Protein AF-A0A7V3JR47-F1 (afdb_monomer_lite)

Structure (mmCIF, N/CA/C/O backbone):
data_AF-A0A7V3JR47-F1
#
_entry.id   AF-A0A7V3JR47-F1
#
loop_
_atom_site.group_PDB
_atom_site.id
_atom_site.type_symbol
_atom_site.label_atom_id
_atom_site.label_alt_id
_atom_site.label_comp_id
_atom_site.label_asym_id
_atom_site.label_entity_id
_atom_site.label_seq_id
_atom_site.pdbx_PDB_ins_code
_atom_site.Cartn_x
_atom_site.Cartn_y
_atom_site.Cartn_z
_atom_site.occupancy
_atom_site.B_iso_or_equiv
_atom_site.auth_seq_id
_atom_site.auth_comp_id
_atom_site.auth_asym_id
_atom_site.auth_atom_id
_atom_site.pdbx_PDB_model_num
ATOM 1 N N . CYS A 1 1 ? -1.384 -1.991 11.227 1.00 86.00 1 CYS A N 1
ATOM 2 C CA . CYS A 1 1 ? -0.471 -3.003 11.801 1.00 86.00 1 CYS A CA 1
ATOM 3 C C . CYS A 1 1 ? 0.974 -2.787 11.376 1.00 86.00 1 CYS A C 1
ATOM 5 O O . CYS A 1 1 ? 1.777 -2.944 12.265 1.00 86.00 1 CYS A O 1
ATOM 7 N N . ILE A 1 2 ? 1.271 -2.403 10.119 1.00 94.12 2 ILE A N 1
ATOM 8 C CA . ILE A 1 2 ? 2.603 -2.167 9.493 1.00 94.12 2 ILE A CA 1
ATOM 9 C C . ILE A 1 2 ? 3.211 -3.344 8.707 1.00 94.12 2 ILE A C 1
ATOM 11 O O . ILE A 1 2 ? 4.155 -3.139 7.954 1.00 94.12 2 ILE A O 1
ATOM 15 N N . VAL A 1 3 ? 2.611 -4.539 8.763 1.00 96.75 3 VAL A N 1
ATOM 16 C CA . VAL A 1 3 ? 3.167 -5.761 8.139 1.00 96.75 3 VAL A CA 1
ATOM 17 C C . VAL A 1 3 ? 3.543 -5.607 6.656 1.00 96.75 3 VAL A C 1
ATOM 19 O O . VAL A 1 3 ? 4.529 -6.182 6.199 1.00 96.75 3 VAL A O 1
ATOM 22 N N . CYS A 1 4 ? 2.782 -4.815 5.894 1.00 97.06 4 CYS A N 1
ATOM 23 C CA . CYS A 1 4 ? 3.029 -4.627 4.469 1.00 97.06 4 CYS A CA 1
ATOM 24 C C . CYS A 1 4 ? 4.327 -3.846 4.197 1.00 97.06 4 CYS A C 1
ATOM 26 O O . CYS A 1 4 ? 5.009 -4.135 3.219 1.00 97.06 4 CYS A O 1
ATOM 28 N N . GLU A 1 5 ? 4.665 -2.879 5.055 1.00 96.81 5 GLU A N 1
ATOM 29 C CA . GLU A 1 5 ? 5.903 -2.088 4.992 1.00 96.81 5 GLU A CA 1
ATOM 30 C C . GLU A 1 5 ? 7.119 -2.958 5.329 1.00 96.81 5 GLU A C 1
ATOM 32 O O . GLU A 1 5 ? 8.093 -3.011 4.573 1.00 96.81 5 GLU A O 1
ATOM 37 N N . GLU A 1 6 ? 7.017 -3.760 6.390 1.00 96.94 6 GLU A N 1
ATOM 38 C CA . GLU A 1 6 ? 8.075 -4.688 6.803 1.00 96.94 6 GLU A CA 1
ATOM 39 C C . GLU A 1 6 ? 8.440 -5.674 5.686 1.00 96.94 6 GLU A C 1
ATOM 41 O O . GLU A 1 6 ? 9.619 -5.853 5.375 1.00 96.94 6 GLU A O 1
ATOM 46 N N . HIS A 1 7 ? 7.431 -6.240 5.019 1.00 97.31 7 HIS A N 1
ATOM 47 C CA . HIS A 1 7 ? 7.608 -7.295 4.018 1.00 97.31 7 HIS A CA 1
ATOM 48 C C . HIS A 1 7 ? 7.772 -6.782 2.583 1.00 97.31 7 HIS A C 1
ATOM 50 O O . HIS A 1 7 ? 7.982 -7.582 1.671 1.00 97.31 7 HIS A O 1
ATOM 56 N N . CYS A 1 8 ? 7.688 -5.469 2.347 1.00 97.81 8 CYS A N 1
ATOM 57 C CA . CYS A 1 8 ? 7.939 -4.922 1.019 1.00 97.81 8 CYS A CA 1
ATOM 58 C C . CYS A 1 8 ? 9.386 -5.236 0.591 1.00 97.81 8 CYS A C 1
ATOM 60 O O . CYS A 1 8 ? 10.318 -4.838 1.303 1.00 97.81 8 CYS A O 1
ATOM 62 N N . PRO A 1 9 ? 9.593 -5.915 -0.555 1.00 97.38 9 PRO A N 1
ATOM 63 C CA . PRO A 1 9 ? 10.924 -6.326 -1.003 1.00 97.38 9 PRO A CA 1
ATOM 64 C C . PRO A 1 9 ? 11.721 -5.187 -1.657 1.00 97.38 9 PRO A C 1
ATOM 66 O O . PRO A 1 9 ? 12.900 -5.357 -1.954 1.00 97.38 9 PRO A O 1
ATOM 69 N N . VAL A 1 10 ? 11.088 -4.039 -1.913 1.00 97.19 10 VAL A N 1
ATOM 70 C CA . VAL A 1 10 ? 11.748 -2.865 -2.494 1.00 97.19 10 VAL A CA 1
ATOM 71 C C . VAL A 1 10 ? 12.642 -2.222 -1.426 1.00 97.19 10 VAL A C 1
ATOM 73 O O . VAL A 1 10 ? 12.123 -1.922 -0.349 1.00 97.19 10 VAL A O 1
ATOM 76 N N . PRO A 1 11 ? 13.942 -1.975 -1.693 1.00 95.12 11 PRO A N 1
ATOM 77 C CA . PRO A 1 11 ? 14.864 -1.411 -0.702 1.00 95.12 11 PRO A CA 1
ATOM 78 C C . PRO A 1 11 ? 14.386 -0.087 -0.093 1.00 95.12 11 PRO A C 1
ATOM 80 O O . PRO A 1 11 ? 14.428 0.074 1.121 1.00 95.12 11 PRO A O 1
ATOM 83 N N . GLU A 1 12 ? 13.861 0.819 -0.924 1.00 93.62 12 GLU A N 1
ATOM 84 C CA . GLU A 1 12 ? 13.309 2.116 -0.498 1.00 93.62 12 GLU A CA 1
ATOM 85 C C . GLU A 1 12 ? 11.863 2.041 0.011 1.00 93.62 12 GLU A C 1
ATOM 87 O O . GLU A 1 12 ? 11.289 3.069 0.343 1.00 93.62 12 GLU A O 1
ATOM 92 N N . LYS A 1 13 ? 11.282 0.834 0.081 1.00 94.38 13 LYS A N 1
ATOM 93 C CA . LYS A 1 13 ? 9.892 0.558 0.470 1.00 94.38 13 LYS A CA 1
ATOM 94 C C . LYS A 1 13 ? 8.862 1.282 -0.407 1.00 94.38 13 LYS A C 1
ATOM 96 O O . LYS A 1 13 ? 8.572 2.459 -0.261 1.00 94.38 13 LYS A O 1
ATOM 101 N N . ALA A 1 14 ? 8.194 0.525 -1.276 1.00 96.12 14 ALA A N 1
ATOM 102 C CA . ALA A 1 14 ? 7.080 1.049 -2.074 1.00 96.12 14 ALA A CA 1
A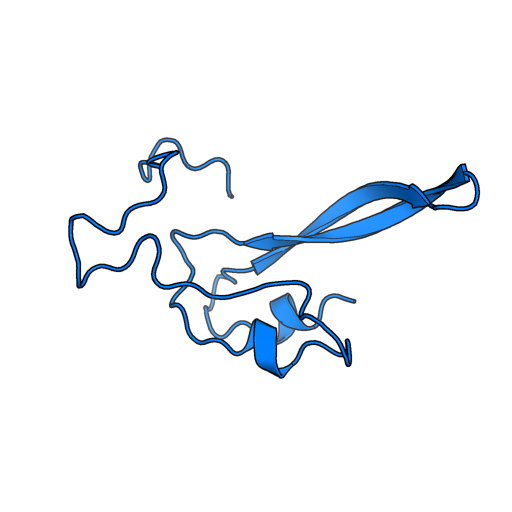TOM 103 C C . ALA A 1 14 ? 5.790 1.280 -1.265 1.00 96.12 14 ALA A C 1
ATOM 105 O O . ALA A 1 14 ? 4.808 1.797 -1.788 1.00 96.12 14 ALA A O 1
ATOM 106 N N . ILE A 1 15 ? 5.751 0.843 -0.008 1.00 96.31 15 ILE A N 1
ATOM 107 C CA . ILE A 1 15 ? 4.617 1.007 0.897 1.00 96.31 15 ILE A CA 1
ATOM 108 C C . ILE A 1 15 ? 5.133 1.476 2.248 1.00 96.31 15 ILE A C 1
ATOM 110 O O . ILE A 1 15 ? 6.076 0.896 2.779 1.00 96.31 15 ILE A O 1
ATOM 114 N N . TYR A 1 16 ? 4.489 2.508 2.776 1.00 95.06 16 TYR A N 1
ATOM 115 C CA . TYR A 1 16 ? 4.844 3.190 4.014 1.00 95.06 16 TYR A CA 1
ATOM 116 C C . TYR A 1 16 ? 3.577 3.528 4.803 1.00 95.06 16 TYR A C 1
ATOM 118 O O . TYR A 1 16 ? 2.462 3.470 4.273 1.00 95.06 16 TYR A O 1
ATOM 126 N N . THR A 1 17 ? 3.719 3.871 6.077 1.00 94.75 17 THR A N 1
ATOM 127 C CA . THR A 1 17 ? 2.591 4.238 6.936 1.00 94.75 17 THR A CA 1
ATOM 128 C C . THR A 1 17 ? 2.588 5.721 7.289 1.00 94.75 17 THR A C 1
ATOM 130 O O . THR A 1 17 ? 3.628 6.338 7.490 1.00 94.75 17 THR A O 1
ATOM 133 N N . VAL A 1 18 ? 1.392 6.307 7.343 1.00 94.62 18 VAL A N 1
ATOM 134 C CA . VAL A 1 18 ? 1.165 7.686 7.795 1.00 94.62 18 VAL A CA 1
ATOM 135 C C . VAL A 1 18 ? 0.155 7.689 8.933 1.00 94.62 18 VAL A C 1
ATOM 137 O O . VAL A 1 18 ? -0.827 6.942 8.901 1.00 94.62 18 VAL A O 1
ATOM 140 N N . GLU A 1 19 ? 0.389 8.518 9.945 1.00 95.69 19 GLU A N 1
ATOM 141 C CA . GLU A 1 19 ? -0.584 8.737 11.012 1.00 95.69 19 GLU A CA 1
ATOM 142 C C . GLU A 1 19 ? -1.765 9.547 10.479 1.00 95.69 19 GLU A C 1
ATOM 144 O O . GLU A 1 19 ? -1.596 10.632 9.924 1.00 95.69 19 GLU A O 1
ATOM 149 N N . VAL A 1 20 ? -2.973 9.007 10.631 1.00 95.19 20 VAL A N 1
ATOM 150 C CA . VAL A 1 20 ? -4.212 9.671 10.225 1.00 95.19 20 VAL A CA 1
ATOM 151 C C . VAL A 1 20 ? -5.246 9.593 11.332 1.00 95.19 20 VAL A C 1
ATOM 153 O O . VAL A 1 20 ? -5.330 8.609 12.072 1.00 95.19 20 VAL A O 1
ATOM 156 N N . GLU A 1 21 ? -6.072 10.628 11.399 1.00 96.81 21 GLU A N 1
ATOM 157 C CA . GLU A 1 21 ? -7.264 10.634 12.227 1.00 96.81 21 GLU A CA 1
ATOM 158 C C . GLU A 1 21 ? -8.360 9.789 11.555 1.00 96.81 21 GLU A C 1
ATOM 160 O O . GLU A 1 21 ? -8.752 10.041 10.413 1.00 96.81 21 GLU A O 1
ATOM 165 N N . PHE A 1 22 ? -8.858 8.769 12.251 1.00 94.25 22 PHE A N 1
ATOM 166 C CA . PHE A 1 22 ? -9.926 7.894 11.780 1.00 94.25 22 PHE A CA 1
ATOM 167 C C . PHE A 1 22 ? -11.116 7.935 12.736 1.00 94.25 22 PHE A C 1
ATOM 169 O O . PHE A 1 22 ? -11.000 7.595 13.915 1.00 94.25 22 PHE A O 1
ATOM 176 N N . LYS A 1 23 ? -12.285 8.306 12.208 1.00 96.06 23 LYS A N 1
ATOM 177 C CA . LYS A 1 23 ? -13.540 8.282 12.958 1.00 96.06 23 LYS A CA 1
ATOM 178 C C . LYS A 1 23 ? -14.161 6.885 12.909 1.00 96.06 23 LYS A C 1
ATOM 180 O O . LYS A 1 23 ? -14.588 6.420 11.851 1.00 96.06 23 LYS A O 1
ATOM 185 N N . GLY A 1 24 ? -14.206 6.229 14.062 1.00 93.31 24 GLY A N 1
ATOM 186 C CA . GLY A 1 24 ? -14.810 4.921 14.263 1.00 93.31 24 GLY A CA 1
ATOM 187 C C . GLY A 1 24 ? -16.332 4.931 14.108 1.00 93.31 24 GLY A C 1
ATOM 188 O O . GLY A 1 24 ? -16.997 5.969 14.130 1.00 93.31 24 GLY A O 1
ATOM 189 N N . ARG A 1 25 ? -16.908 3.732 13.962 1.00 92.56 25 ARG A N 1
ATOM 190 C CA . ARG A 1 25 ? -18.369 3.534 13.864 1.00 92.56 25 ARG A CA 1
ATOM 191 C C . ARG A 1 25 ? -19.113 3.896 15.153 1.00 92.56 25 ARG A C 1
ATOM 193 O O . ARG A 1 25 ? -20.306 4.163 15.111 1.00 92.56 25 ARG A O 1
ATOM 200 N N . ASP A 1 26 ? -18.409 3.898 16.275 1.00 94.56 26 ASP A N 1
ATOM 201 C CA . ASP A 1 26 ? -18.873 4.329 17.594 1.00 94.56 26 ASP A CA 1
ATOM 202 C C . ASP A 1 26 ? -18.846 5.859 17.775 1.00 94.56 26 ASP A C 1
ATOM 204 O O . ASP A 1 26 ? -19.243 6.366 18.821 1.00 94.56 26 ASP A O 1
ATOM 208 N N . GLY A 1 27 ? -18.393 6.603 16.761 1.00 94.56 27 GLY A N 1
ATOM 209 C CA . GLY A 1 27 ? -18.259 8.055 16.801 1.00 94.56 27 GLY A CA 1
ATOM 210 C C . GLY A 1 27 ? -16.978 8.549 17.471 1.00 94.56 27 GLY A C 1
ATOM 211 O O . GLY A 1 27 ? -16.754 9.760 17.461 1.00 94.56 27 GLY A O 1
ATOM 212 N N . GLN A 1 28 ? -16.139 7.652 18.001 1.00 96.19 28 GLN A N 1
ATOM 213 C CA . GLN A 1 28 ? -14.847 8.004 18.581 1.00 96.19 28 GLN A CA 1
ATOM 214 C C . GLN A 1 28 ? -13.805 8.252 17.492 1.00 96.19 28 GLN A C 1
ATOM 216 O O . GLN A 1 28 ? -13.854 7.683 16.401 1.00 96.19 28 GLN A O 1
ATOM 221 N N . THR A 1 29 ? -12.846 9.114 17.803 1.00 96.50 29 THR A N 1
ATOM 222 C CA . THR A 1 29 ? -11.707 9.402 16.939 1.00 96.50 29 THR A CA 1
ATOM 223 C C . THR A 1 29 ? -10.488 8.626 17.426 1.00 96.50 29 THR A C 1
ATOM 225 O O . THR A 1 29 ? -10.142 8.681 18.606 1.00 96.50 29 THR A O 1
ATOM 228 N N . HIS A 1 30 ? -9.806 7.946 16.507 1.00 93.94 30 HIS A N 1
ATOM 229 C CA . HIS A 1 30 ? -8.572 7.216 16.775 1.00 93.94 30 HIS A CA 1
ATOM 230 C C . HIS A 1 30 ? -7.462 7.672 15.835 1.00 93.94 30 HIS A C 1
ATOM 232 O O . HIS A 1 30 ? -7.686 7.838 14.638 1.00 93.94 30 HIS A O 1
ATOM 238 N N . MET A 1 31 ? -6.248 7.800 16.367 1.00 95.56 31 MET A N 1
ATOM 239 C CA . MET A 1 31 ? -5.050 7.901 15.540 1.00 95.56 31 MET A CA 1
ATOM 240 C C . MET A 1 31 ? -4.662 6.503 15.070 1.00 95.56 31 MET A C 1
ATOM 242 O O . MET A 1 31 ? -4.501 5.589 15.882 1.00 95.56 31 MET A O 1
ATOM 246 N N . VAL A 1 32 ? -4.540 6.324 13.757 1.00 93.50 32 VAL A N 1
ATOM 247 C CA . VAL A 1 32 ? -4.172 5.043 13.149 1.00 93.50 32 VAL A CA 1
ATOM 248 C C . VAL A 1 32 ? -3.039 5.225 12.151 1.00 93.50 32 VAL A C 1
ATOM 250 O O . VAL A 1 32 ? -2.940 6.247 11.480 1.00 93.50 32 VAL A O 1
ATOM 253 N N . LEU A 1 33 ? -2.210 4.193 12.010 1.00 93.75 33 LEU A N 1
ATOM 254 C CA . LEU A 1 33 ? -1.216 4.106 10.944 1.00 93.75 33 LEU A CA 1
ATOM 255 C C . LEU A 1 33 ? -1.880 3.549 9.681 1.00 93.75 33 LEU A C 1
ATOM 257 O O . LEU A 1 33 ? -2.157 2.346 9.592 1.00 93.75 33 LEU A O 1
ATOM 261 N N . GLN A 1 34 ? -2.155 4.427 8.718 1.00 93.31 34 GLN A N 1
ATOM 262 C CA . GLN A 1 34 ? -2.737 4.067 7.430 1.00 93.31 34 GLN A CA 1
ATOM 263 C C . GLN A 1 34 ? -1.625 3.753 6.419 1.00 93.31 34 GLN A C 1
ATOM 265 O O . GLN A 1 34 ? -0.742 4.587 6.217 1.00 93.31 34 GLN A O 1
ATOM 270 N N . PRO A 1 35 ? -1.662 2.587 5.748 1.00 94.75 35 PRO A N 1
ATOM 271 C CA . PRO A 1 35 ? -0.717 2.289 4.682 1.00 94.75 35 PRO A CA 1
ATOM 272 C C . PRO A 1 35 ? -0.984 3.164 3.448 1.00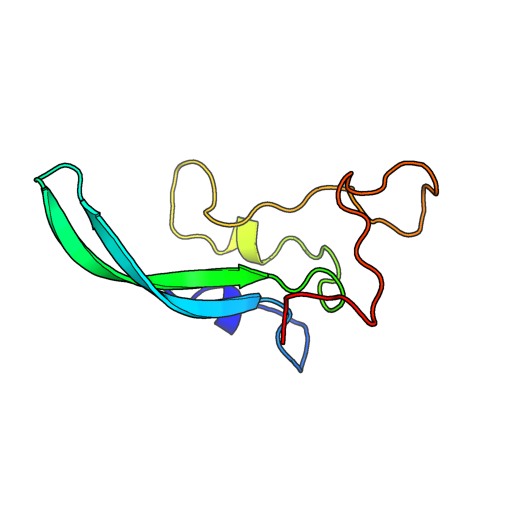 94.75 35 PRO A C 1
ATOM 274 O O . PRO A 1 35 ? -2.132 3.348 3.036 1.00 94.75 35 PRO A O 1
ATOM 277 N N . ARG A 1 36 ? 0.087 3.659 2.832 1.00 94.50 36 ARG A N 1
ATOM 278 C CA . ARG A 1 36 ? 0.117 4.353 1.541 1.00 94.50 36 ARG A CA 1
ATOM 279 C C . ARG A 1 36 ? 1.111 3.640 0.633 1.00 94.50 36 ARG A C 1
ATOM 281 O O . ARG A 1 36 ? 2.140 3.166 1.099 1.00 94.50 36 ARG A O 1
ATOM 288 N N . VAL A 1 37 ? 0.776 3.530 -0.646 1.00 93.44 37 VAL A N 1
ATOM 289 C CA . VAL A 1 37 ? 1.610 2.869 -1.656 1.00 93.44 37 VAL A CA 1
ATOM 290 C C . VAL A 1 37 ? 2.073 3.924 -2.640 1.00 93.44 37 VAL A C 1
ATOM 292 O O . VAL A 1 37 ? 1.230 4.662 -3.142 1.00 93.44 37 VAL A O 1
ATOM 295 N N . ASP A 1 38 ? 3.371 3.954 -2.921 1.00 91.94 38 ASP A N 1
ATOM 296 C CA . ASP A 1 38 ? 3.943 4.660 -4.062 1.00 91.94 38 ASP A CA 1
ATOM 297 C C . ASP A 1 38 ? 3.929 3.724 -5.290 1.00 91.94 38 ASP A C 1
ATOM 299 O O . ASP A 1 38 ? 4.684 2.741 -5.336 1.00 91.94 38 ASP A O 1
ATOM 303 N N . PRO A 1 39 ? 3.073 3.986 -6.298 1.00 87.81 39 PRO A N 1
ATOM 304 C CA . PRO A 1 39 ? 2.986 3.159 -7.495 1.00 87.81 39 PRO A CA 1
ATOM 305 C C . PRO A 1 39 ? 4.254 3.183 -8.356 1.00 87.81 39 PRO A C 1
ATOM 307 O O . PRO A 1 39 ? 4.470 2.229 -9.097 1.00 87.81 39 PRO A O 1
ATOM 310 N N . GLN A 1 40 ? 5.090 4.225 -8.265 1.00 86.31 40 GLN A N 1
ATOM 311 C CA . GLN A 1 40 ? 6.327 4.345 -9.049 1.00 86.31 40 GLN A CA 1
ATOM 312 C C . GLN A 1 40 ? 7.416 3.391 -8.540 1.00 86.31 40 GLN A C 1
ATOM 314 O O . GLN A 1 40 ? 8.213 2.873 -9.318 1.00 86.31 40 GLN A O 1
ATOM 319 N N . LYS A 1 41 ? 7.425 3.114 -7.230 1.00 91.00 41 LYS A N 1
ATOM 320 C CA . LYS A 1 41 ? 8.350 2.163 -6.591 1.00 91.00 41 LYS A CA 1
ATOM 321 C C . LYS A 1 41 ? 7.801 0.732 -6.573 1.00 91.00 41 LYS A C 1
ATOM 323 O O . LYS A 1 41 ? 8.557 -0.226 -6.407 1.00 91.00 41 LYS A O 1
ATOM 328 N N . CYS A 1 42 ? 6.483 0.560 -6.690 1.00 92.94 42 CYS A N 1
ATOM 329 C CA . CYS A 1 42 ? 5.824 -0.737 -6.563 1.00 92.94 42 CYS A CA 1
ATOM 330 C C . CYS A 1 42 ? 6.122 -1.663 -7.751 1.00 92.94 42 CYS A C 1
ATOM 332 O O . CYS A 1 42 ? 5.849 -1.343 -8.901 1.00 92.94 42 CYS A O 1
ATOM 334 N N . THR A 1 43 ? 6.598 -2.875 -7.464 1.00 93.25 43 THR A N 1
ATOM 335 C CA . THR A 1 43 ? 6.915 -3.890 -8.486 1.00 93.25 43 THR A CA 1
ATOM 336 C C . THR A 1 43 ? 5.767 -4.860 -8.781 1.00 93.25 43 THR A C 1
ATOM 338 O O . THR A 1 43 ? 5.930 -5.782 -9.575 1.00 93.25 43 THR A O 1
ATOM 341 N N . GLY A 1 44 ? 4.617 -4.714 -8.112 1.00 94.50 44 GLY A N 1
ATOM 342 C CA . GLY A 1 44 ? 3.470 -5.615 -8.284 1.00 94.50 44 GLY A CA 1
ATOM 343 C C . GLY A 1 44 ? 3.656 -7.024 -7.699 1.00 94.50 44 GLY A C 1
ATOM 344 O O . GLY A 1 44 ? 2.951 -7.944 -8.096 1.00 94.50 44 GLY A O 1
ATOM 345 N N . CYS A 1 45 ? 4.584 -7.218 -6.751 1.00 96.19 45 CYS A N 1
ATOM 346 C CA . CYS A 1 45 ? 4.940 -8.545 -6.217 1.00 96.19 45 CYS A CA 1
ATOM 347 C C . CYS A 1 45 ? 3.836 -9.292 -5.434 1.00 96.19 45 CYS A C 1
ATOM 349 O O . CYS A 1 45 ? 3.979 -10.486 -5.192 1.00 96.19 45 CYS A O 1
ATOM 351 N N . GLY A 1 46 ? 2.776 -8.614 -4.978 1.00 96.44 46 GLY A N 1
ATOM 352 C CA . GLY A 1 46 ? 1.652 -9.242 -4.262 1.00 96.44 46 GLY A CA 1
ATOM 353 C C . GLY A 1 46 ? 1.911 -9.649 -2.802 1.00 96.44 46 GLY A C 1
ATOM 354 O O . GLY A 1 46 ? 0.985 -10.083 -2.121 1.00 96.44 46 GLY A O 1
ATOM 355 N N . VAL A 1 47 ? 3.125 -9.471 -2.264 1.00 97.69 47 VAL A N 1
ATOM 356 C CA . VAL A 1 47 ? 3.447 -9.871 -0.876 1.00 97.69 47 VAL A CA 1
ATOM 357 C C . VAL A 1 47 ? 2.519 -9.201 0.142 1.00 97.69 47 VAL A C 1
ATOM 359 O O . VAL A 1 47 ? 2.064 -9.860 1.071 1.00 97.69 47 VAL A O 1
ATOM 362 N N . CYS A 1 48 ? 2.177 -7.924 -0.058 1.00 97.38 48 CYS A N 1
ATOM 363 C CA . CYS A 1 48 ? 1.282 -7.167 0.823 1.00 97.38 48 CYS A CA 1
ATOM 364 C C . CYS A 1 48 ? -0.139 -7.750 0.925 1.00 97.38 48 CYS A C 1
ATOM 366 O O . CYS A 1 48 ? -0.769 -7.606 1.972 1.00 97.38 48 CYS A O 1
ATOM 368 N N . GLU A 1 49 ? -0.635 -8.417 -0.121 1.00 97.31 49 GLU A N 1
ATOM 369 C CA . GLU A 1 49 ? -1.917 -9.128 -0.083 1.00 97.31 49 GLU A CA 1
ATOM 370 C C . GLU A 1 49 ? -1.799 -10.407 0.745 1.00 97.31 49 GLU A C 1
ATOM 372 O O . GLU A 1 49 ? -2.677 -10.703 1.552 1.00 97.31 49 GLU A O 1
ATOM 377 N N . HIS A 1 50 ? -0.690 -11.134 0.585 1.00 96.31 50 HIS A N 1
ATOM 378 C CA . HIS A 1 50 ? -0.467 -12.425 1.230 1.00 96.31 50 HIS A CA 1
ATOM 379 C C . HIS A 1 50 ? -0.194 -12.319 2.735 1.00 96.31 50 HIS A C 1
ATOM 381 O O . HIS A 1 50 ? -0.689 -13.132 3.509 1.00 96.31 50 HIS A O 1
ATOM 387 N N . VAL A 1 51 ? 0.583 -11.318 3.162 1.00 96.88 51 VAL A N 1
ATOM 388 C CA . VAL A 1 51 ? 0.942 -11.139 4.582 1.00 96.88 51 VAL A CA 1
ATOM 389 C C . VAL A 1 51 ? -0.117 -10.377 5.380 1.00 96.88 51 VAL A C 1
ATOM 391 O O . VAL A 1 51 ? 0.056 -10.143 6.577 1.00 96.88 51 VAL A O 1
ATOM 394 N N . CYS A 1 52 ? -1.203 -9.937 4.738 1.00 96.88 52 CYS A N 1
ATOM 395 C CA . CYS A 1 52 ? -2.247 -9.193 5.422 1.00 96.88 52 CYS A CA 1
ATOM 396 C C . CYS A 1 52 ? -2.933 -10.092 6.471 1.00 96.88 52 CYS A C 1
ATOM 398 O O . CYS A 1 52 ? -3.456 -11.142 6.113 1.00 96.88 52 CYS A O 1
ATOM 400 N N . PRO A 1 53 ? -2.998 -9.694 7.757 1.00 95.69 53 PRO A N 1
ATOM 401 C CA . PRO A 1 53 ? -3.581 -10.532 8.809 1.00 95.69 53 PRO A CA 1
ATOM 402 C C . PRO A 1 53 ? -5.114 -10.602 8.748 1.00 95.69 53 PRO A C 1
ATOM 404 O O . PRO A 1 53 ? -5.733 -11.336 9.518 1.00 95.69 53 PRO A O 1
ATOM 407 N N . TYR A 1 54 ? -5.743 -9.798 7.890 1.00 94.44 54 TYR A N 1
ATOM 408 C CA . TYR A 1 54 ? -7.188 -9.810 7.713 1.00 94.44 54 TYR A CA 1
ATOM 409 C C . TYR A 1 54 ? -7.606 -11.093 6.994 1.00 94.44 54 TYR A C 1
ATOM 411 O O . TYR A 1 54 ? -7.099 -11.395 5.922 1.00 94.44 54 TYR A O 1
ATOM 419 N N . GLN A 1 55 ? -8.570 -11.814 7.570 1.00 91.19 55 GLN A N 1
ATOM 420 C CA . GLN A 1 55 ? -9.142 -13.020 6.956 1.00 91.19 55 GLN A CA 1
ATOM 421 C C . GLN A 1 55 ? -10.097 -12.716 5.788 1.00 91.19 55 GLN A C 1
ATOM 423 O O . GLN A 1 55 ? -10.436 -13.619 5.029 1.00 91.19 55 GLN A O 1
ATOM 428 N N . ASP A 1 56 ? -10.555 -11.466 5.672 1.00 92.88 56 ASP A N 1
ATOM 429 C CA . ASP A 1 56 ? -11.409 -10.992 4.580 1.00 92.88 56 ASP A CA 1
ATOM 430 C C . ASP A 1 56 ? -10.553 -10.355 3.464 1.00 92.88 56 ASP A C 1
ATOM 432 O O . ASP A 1 56 ? -9.561 -10.932 3.022 1.00 92.88 56 ASP A O 1
ATOM 436 N N . ARG A 1 57 ? -10.906 -9.158 2.979 1.00 94.81 57 ARG A N 1
ATOM 437 C CA . ARG A 1 57 ? -10.162 -8.486 1.918 1.00 94.81 57 ARG A CA 1
ATOM 438 C C . ARG A 1 57 ? -8.894 -7.859 2.500 1.00 94.81 57 ARG A C 1
ATOM 440 O O . ARG A 1 57 ? -8.984 -7.152 3.509 1.00 94.81 57 ARG A O 1
ATOM 447 N N . PRO A 1 58 ? -7.731 -8.034 1.852 1.00 95.94 58 PRO A N 1
ATOM 448 C CA . PRO A 1 58 ? -6.505 -7.407 2.313 1.00 95.94 58 PRO A CA 1
ATOM 449 C C . PRO A 1 58 ? -6.616 -5.881 2.214 1.00 95.94 58 PRO A C 1
ATOM 451 O O . PRO A 1 58 ? -7.263 -5.334 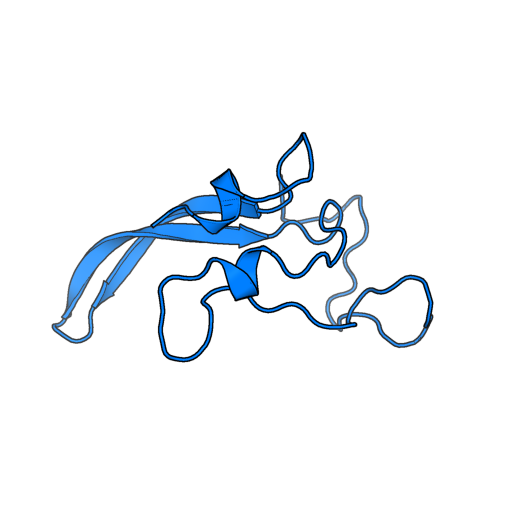1.314 1.00 95.94 58 PRO A O 1
ATOM 454 N N . GLY A 1 59 ? -5.965 -5.185 3.149 1.00 94.00 59 GLY A N 1
ATOM 455 C CA . GLY A 1 59 ? -5.994 -3.720 3.215 1.00 94.00 59 GLY A CA 1
ATOM 456 C C . GLY A 1 59 ? -5.329 -3.031 2.018 1.00 94.00 59 GLY A C 1
ATOM 457 O O . GLY A 1 59 ? -5.666 -1.895 1.699 1.00 94.00 59 GLY A O 1
ATOM 458 N N . VAL A 1 60 ? -4.418 -3.726 1.334 1.00 95.12 60 VAL A N 1
ATOM 459 C CA . VAL A 1 60 ? -3.771 -3.296 0.087 1.00 95.12 60 VAL A CA 1
ATOM 460 C C . VAL A 1 60 ? -4.040 -4.363 -0.958 1.00 95.12 60 VAL A C 1
ATOM 462 O O . VAL A 1 60 ? -4.041 -5.544 -0.625 1.00 95.12 60 VAL A O 1
ATOM 465 N N . ARG A 1 61 ? -4.289 -3.946 -2.199 1.00 94.88 61 ARG A N 1
ATOM 466 C CA . ARG A 1 61 ? -4.585 -4.847 -3.314 1.00 94.88 61 ARG A CA 1
ATOM 467 C C . ARG A 1 61 ? -3.741 -4.499 -4.523 1.00 94.88 61 ARG A C 1
ATOM 469 O O . ARG A 1 61 ? -3.561 -3.317 -4.815 1.00 94.88 61 ARG A O 1
ATOM 476 N N . VAL A 1 62 ? -3.260 -5.520 -5.218 1.00 94.94 62 VAL A N 1
ATOM 477 C CA . VAL A 1 62 ? -2.475 -5.364 -6.442 1.00 94.94 62 VAL A CA 1
ATOM 478 C C . VAL A 1 62 ? -3.402 -5.529 -7.641 1.00 94.94 62 VAL A C 1
ATOM 480 O O . VAL A 1 62 ? -4.274 -6.393 -7.673 1.00 94.94 62 VAL A O 1
ATOM 483 N N . THR A 1 63 ? -3.236 -4.665 -8.638 1.00 92.44 63 THR A N 1
ATOM 484 C CA . THR A 1 63 ? -3.971 -4.740 -9.906 1.00 92.44 63 THR A CA 1
ATOM 485 C C . THR A 1 63 ? -2.995 -4.542 -11.058 1.00 92.44 63 THR A C 1
ATOM 487 O O . THR A 1 63 ? -1.878 -4.081 -10.840 1.00 92.44 63 THR A O 1
ATOM 490 N N . SER A 1 64 ? -3.410 -4.873 -12.279 1.00 91.19 64 SER A N 1
ATOM 491 C CA . SER A 1 64 ? -2.617 -4.633 -13.490 1.00 91.19 64 SER A CA 1
ATOM 492 C C . SER A 1 64 ? -2.607 -3.169 -13.941 1.00 91.19 64 SER A C 1
ATOM 494 O O . SER A 1 64 ? -1.931 -2.849 -14.914 1.00 91.19 64 SER A O 1
ATOM 496 N N . ALA A 1 65 ? -3.360 -2.280 -13.284 1.00 87.12 65 ALA A N 1
ATOM 497 C CA . ALA A 1 65 ? -3.347 -0.865 -13.629 1.00 87.12 65 ALA A CA 1
ATOM 498 C C . ALA A 1 65 ? -1.921 -0.307 -13.492 1.00 87.12 65 ALA A C 1
ATOM 500 O O . ALA A 1 65 ? -1.267 -0.557 -12.479 1.00 87.12 65 ALA A O 1
ATOM 501 N N . ASN A 1 66 ? -1.480 0.469 -14.486 1.00 83.81 66 ASN A N 1
ATOM 502 C CA . ASN A 1 66 ? -0.130 1.042 -14.577 1.00 83.81 66 ASN A CA 1
ATOM 503 C C . ASN A 1 66 ? 0.988 0.030 -14.909 1.00 83.81 66 ASN A C 1
ATOM 505 O O . ASN A 1 66 ? 2.154 0.257 -14.589 1.00 83.81 66 ASN A O 1
ATOM 509 N N . GLU A 1 67 ? 0.669 -1.109 -15.528 1.00 87.12 67 GLU A N 1
ATOM 510 C CA . GLU A 1 67 ? 1.690 -2.065 -15.963 1.00 87.12 67 GLU A CA 1
ATOM 511 C C . GLU A 1 67 ? 2.356 -1.676 -17.290 1.00 87.12 67 GLU A C 1
ATOM 513 O O . GLU A 1 67 ? 1.724 -1.161 -18.212 1.00 87.12 67 GLU A O 1
ATOM 518 N N . SER A 1 68 ? 3.635 -2.019 -17.438 1.00 86.38 68 SER A N 1
ATOM 519 C CA . SER A 1 68 ? 4.421 -1.686 -18.634 1.00 86.38 68 SER A CA 1
ATOM 520 C C . SER A 1 68 ? 4.077 -2.521 -19.874 1.00 86.38 68 SER A C 1
ATOM 522 O O . SER A 1 68 ? 4.446 -2.149 -20.985 1.00 86.38 68 SER A O 1
ATOM 524 N N . ARG A 1 69 ? 3.377 -3.653 -19.713 1.00 88.88 69 ARG A N 1
ATOM 525 C CA . ARG A 1 69 ? 3.055 -4.579 -20.817 1.00 88.88 69 ARG A CA 1
ATOM 526 C C . ARG A 1 69 ? 1.855 -4.158 -21.671 1.00 88.88 69 ARG A C 1
ATOM 528 O O . ARG A 1 69 ? 1.733 -4.662 -22.784 1.00 88.88 69 ARG A O 1
ATOM 535 N N . HIS A 1 70 ? 0.981 -3.275 -21.175 1.00 91.00 70 HIS A N 1
ATOM 536 C CA . HIS A 1 70 ? -0.225 -2.843 -21.888 1.00 91.00 70 HIS A CA 1
ATOM 537 C C . HIS A 1 70 ? -0.378 -1.311 -21.850 1.00 91.00 70 HIS A C 1
ATOM 539 O O . HIS A 1 70 ? -0.852 -0.774 -20.846 1.00 91.00 70 HIS A O 1
ATOM 545 N N . PRO A 1 71 ? -0.043 -0.595 -22.942 1.00 87.25 71 PRO A N 1
ATOM 546 C CA . PRO A 1 71 ? -0.076 0.867 -22.983 1.00 87.25 71 PRO A CA 1
ATOM 547 C C . PRO A 1 71 ? -1.427 1.477 -22.604 1.00 87.25 71 PRO A C 1
ATOM 549 O O . PRO A 1 71 ? -1.434 2.490 -21.922 1.00 87.25 71 PRO A O 1
ATOM 552 N N . ASP A 1 72 ? -2.553 0.839 -22.943 1.00 89.62 72 ASP A N 1
ATOM 553 C CA . ASP A 1 72 ? -3.883 1.392 -22.628 1.00 89.62 72 ASP A CA 1
ATOM 554 C C . ASP A 1 72 ? -4.395 1.047 -21.213 1.00 89.62 72 ASP A C 1
ATOM 556 O O . ASP A 1 72 ? -5.471 1.495 -20.825 1.00 89.62 72 ASP A O 1
ATOM 560 N N . ASN A 1 73 ? -3.661 0.252 -20.420 1.00 89.56 73 ASN A N 1
ATOM 561 C CA . ASN A 1 73 ? -4.093 -0.167 -19.079 1.00 89.56 73 ASN A CA 1
ATOM 562 C C . ASN A 1 73 ? -3.535 0.762 -17.985 1.00 89.56 73 ASN A C 1
ATOM 564 O O . ASN A 1 73 ? -2.837 0.330 -17.063 1.00 89.56 73 ASN A O 1
ATOM 568 N N . GLN A 1 74 ? -3.815 2.059 -18.118 1.00 85.75 74 GLN A N 1
ATOM 569 C CA . GLN A 1 74 ? -3.301 3.104 -17.229 1.00 85.75 74 GLN A CA 1
ATOM 570 C C . GLN A 1 74 ? -4.376 3.596 -16.250 1.00 85.75 74 GLN A C 1
ATOM 572 O O . GLN A 1 74 ? -5.565 3.605 -16.585 1.00 85.75 74 GLN A O 1
ATOM 577 N N . PRO A 1 75 ? -3.994 4.019 -15.032 1.00 82.88 75 PRO A N 1
ATOM 578 C CA . PRO A 1 75 ? -4.921 4.661 -14.108 1.00 82.88 75 PRO A CA 1
ATOM 579 C C . PRO A 1 75 ? -5.433 5.991 -14.687 1.00 82.88 75 PRO A C 1
ATOM 581 O O . PRO A 1 75 ? -4.694 6.731 -15.327 1.00 82.88 75 PRO A O 1
ATOM 584 N N . ILE A 1 76 ? -6.717 6.295 -14.459 1.00 76.75 76 ILE A N 1
ATOM 585 C CA . ILE A 1 76 ? -7.382 7.491 -15.011 1.00 76.75 76 ILE A CA 1
ATOM 586 C C . ILE A 1 76 ? -6.848 8.806 -14.427 1.00 76.75 76 ILE A C 1
ATOM 588 O O . ILE A 1 76 ? -6.748 9.775 -15.178 1.00 76.75 76 ILE A O 1
ATOM 592 N N . PRO A 1 77 ? -6.415 8.898 -13.160 1.00 73.31 77 PRO A N 1
ATOM 593 C CA . PRO A 1 77 ? -5.377 9.865 -12.868 1.00 73.31 77 PRO A CA 1
ATOM 594 C C . PRO A 1 77 ? -4.052 9.292 -13.384 1.00 73.31 77 PRO A C 1
ATOM 596 O O . PRO A 1 77 ? -3.472 8.391 -12.774 1.00 73.31 77 PRO A O 1
ATOM 599 N N . VAL A 1 78 ? -3.603 9.800 -14.533 1.00 68.19 78 VAL A N 1
ATOM 60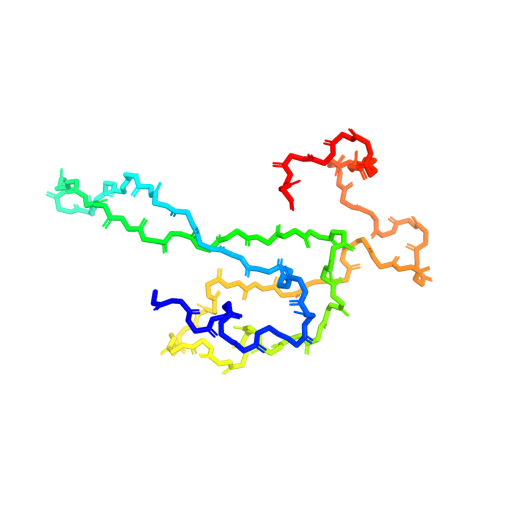0 C CA . VAL A 1 78 ? -2.266 9.518 -15.059 1.00 68.19 78 VAL A CA 1
ATOM 601 C C . VAL A 1 78 ? -1.286 10.334 -14.224 1.00 68.19 78 VAL A C 1
ATOM 603 O O . VAL A 1 78 ? -1.281 11.559 -14.302 1.00 68.19 78 VAL A O 1
ATOM 606 N N . PHE A 1 79 ? -0.492 9.668 -13.390 1.00 66.38 79 PHE A N 1
ATOM 607 C CA . PHE A 1 79 ? 0.541 10.327 -12.596 1.00 66.38 79 PHE A CA 1
ATOM 608 C C . PHE A 1 79 ? 1.855 10.312 -13.376 1.00 66.38 79 PHE A C 1
ATOM 610 O O . PHE A 1 79 ? 2.399 9.242 -13.6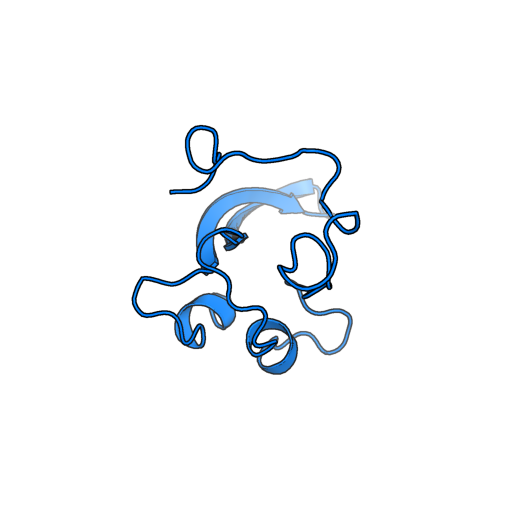56 1.00 66.38 79 PHE A O 1
ATOM 617 N N . SER A 1 80 ? 2.365 11.491 -13.731 1.00 65.00 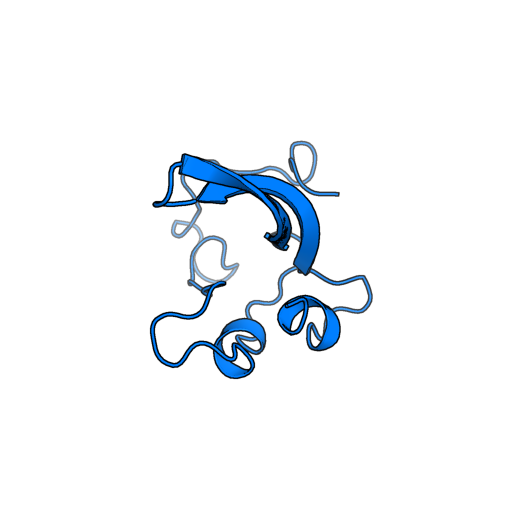80 SER A N 1
ATOM 618 C CA . SER A 1 80 ? 3.751 11.627 -14.179 1.00 65.00 80 SER A CA 1
ATOM 619 C C . SER A 1 80 ? 4.690 11.458 -12.975 1.00 65.00 80 SER A C 1
ATOM 621 O O . SER A 1 80 ? 4.304 11.729 -11.837 1.00 65.00 80 SER A O 1
ATOM 623 N N . ALA A 1 81 ? 5.929 11.004 -13.199 1.00 64.00 81 ALA A N 1
ATOM 624 C CA . ALA A 1 81 ? 6.912 10.871 -12.116 1.00 64.00 81 ALA A CA 1
ATOM 625 C C . ALA A 1 81 ? 7.194 12.217 -11.412 1.00 64.00 81 ALA A C 1
ATOM 627 O O . ALA A 1 81 ? 7.524 12.236 -10.231 1.00 64.00 81 ALA A O 1
ATOM 628 N N . GLU A 1 82 ? 7.014 13.335 -12.122 1.00 67.25 82 GLU A N 1
ATOM 629 C CA . GLU A 1 82 ? 7.229 14.700 -11.626 1.00 67.25 82 GLU A CA 1
ATOM 630 C C . GLU A 1 82 ? 6.037 15.247 -10.813 1.00 67.25 82 GLU A C 1
ATOM 632 O O . GLU A 1 82 ? 6.211 16.161 -10.011 1.00 67.25 82 GLU A O 1
ATOM 637 N N . GLU A 1 83 ? 4.839 14.671 -10.966 1.00 70.56 83 GLU A N 1
ATOM 638 C CA . GLU A 1 83 ? 3.606 15.064 -10.255 1.00 70.56 83 GLU A CA 1
ATOM 639 C C . GLU A 1 83 ? 3.134 14.002 -9.249 1.00 70.56 83 GLU A C 1
ATOM 641 O O . GLU A 1 83 ? 1.983 14.025 -8.800 1.00 70.56 83 GLU A O 1
ATOM 646 N N . SER A 1 84 ? 3.999 13.047 -8.891 1.00 67.19 84 SER A N 1
ATOM 647 C CA . SER A 1 84 ? 3.641 11.994 -7.942 1.00 67.19 84 SER A CA 1
ATOM 648 C C . SER A 1 84 ? 3.289 12.605 -6.574 1.00 67.19 84 SER A C 1
ATOM 650 O O . SER A 1 84 ? 4.127 13.275 -5.969 1.00 67.19 84 SER A O 1
ATOM 652 N N . PRO A 1 85 ? 2.081 12.364 -6.026 1.00 75.12 85 PRO A N 1
ATOM 653 C CA . PRO A 1 85 ? 1.708 12.833 -4.689 1.00 75.12 85 PRO A CA 1
ATOM 654 C C . PRO A 1 85 ? 2.355 11.994 -3.570 1.00 75.12 85 PRO A C 1
ATOM 656 O O . PRO A 1 85 ? 2.005 12.154 -2.397 1.00 75.12 85 PRO A O 1
ATOM 659 N N . TYR A 1 86 ? 3.239 11.062 -3.932 1.00 77.94 86 TYR A N 1
ATOM 660 C CA . TYR A 1 86 ? 3.891 10.113 -3.043 1.00 77.94 86 TYR A CA 1
ATOM 661 C C . TYR A 1 86 ? 5.377 10.482 -2.857 1.00 77.94 86 TYR A C 1
ATOM 663 O O . TYR A 1 86 ? 5.996 10.963 -3.807 1.00 77.94 86 TYR A O 1
ATOM 671 N N . PRO A 1 87 ? 5.927 10.301 -1.642 1.00 66.69 87 PRO A N 1
ATOM 672 C CA . PRO A 1 87 ? 7.310 10.618 -1.288 1.00 66.69 87 PRO A CA 1
ATOM 673 C C . PRO A 1 87 ? 8.324 9.590 -1.807 1.00 66.69 87 PRO A C 1
ATOM 675 O O . PRO A 1 87 ? 7.948 8.421 -2.050 1.00 66.69 87 PRO A O 1
#

Secondary structure (DSSP, 8-state):
--HHHHH--STT-SEEEEEEEEE-TTS-EEEEEEEEE-TTT-----HHHHT---SSS-SS---STT-TT-TT---SS---GGG-S--

pLDDT: mean 90.27, std 8.97, range [64.0, 97.81]

Foldseek 3Di:
DCQQQVPQPQPVGQKDWDWDWDQDPVRDIDTDTQIDGNPVRDPQPCVQQVRAPDPPGGSDDGDCAPPPPDPVRHDPPHDDPVRGPDD

Sequence (87 aa):
CIVCEEHCPVPEKAIYTVEVEFKGRDGQTHMVLQPRVDPQKCTGCGVCEHVCPYQDRPGVRVTSANESRHPDNQPIPVFSAEESPYP

Radius of gyration: 14.68 Å; chains: 1; bounding box: 34×28×42 Å